Protein AF-A0A954YI05-F1 (afdb_monomer_lite)

Structure (mmCIF, N/CA/C/O backbone):
data_AF-A0A954YI05-F1
#
_entry.id   AF-A0A954YI05-F1
#
loop_
_atom_site.group_PDB
_atom_site.id
_atom_site.type_symbol
_atom_site.label_atom_id
_atom_site.label_alt_id
_atom_site.label_comp_id
_atom_site.label_asym_id
_atom_site.label_entity_id
_atom_site.label_seq_id
_atom_site.pdbx_PDB_ins_code
_atom_site.Cartn_x
_atom_site.Cartn_y
_atom_site.Cartn_z
_atom_site.occupancy
_atom_site.B_iso_or_equiv
_atom_site.auth_seq_id
_atom_site.auth_comp_id
_atom_site.auth_asym_id
_atom_site.auth_atom_id
_atom_site.pdbx_PDB_model_num
ATOM 1 N N . MET A 1 1 ? -5.325 -9.919 28.108 1.00 72.38 1 MET A N 1
ATOM 2 C CA . MET A 1 1 ? -6.247 -10.344 27.029 1.00 72.38 1 MET A CA 1
ATOM 3 C C . MET A 1 1 ? -6.703 -9.112 26.260 1.00 72.38 1 MET A C 1
ATOM 5 O O . MET A 1 1 ? -7.117 -8.154 26.901 1.00 72.38 1 MET A O 1
ATOM 9 N N . ALA A 1 2 ? -6.587 -9.103 24.929 1.00 72.50 2 ALA A N 1
ATOM 10 C CA . ALA A 1 2 ? -7.133 -8.023 24.100 1.00 72.50 2 ALA A CA 1
ATOM 11 C C . ALA A 1 2 ? -8.671 -8.060 24.121 1.00 72.50 2 ALA A C 1
ATOM 13 O O . ALA A 1 2 ? -9.256 -9.136 24.265 1.00 72.50 2 ALA A O 1
ATOM 14 N N . LYS A 1 3 ? -9.345 -6.909 23.988 1.00 87.00 3 LYS A N 1
ATOM 15 C CA . LYS A 1 3 ? -10.814 -6.895 23.899 1.00 87.00 3 LYS A CA 1
ATOM 16 C C . LYS A 1 3 ? -11.240 -7.510 22.557 1.00 87.00 3 LYS A C 1
ATOM 18 O O . LYS A 1 3 ? -10.557 -7.278 21.559 1.00 87.00 3 LYS A O 1
ATOM 23 N N . PRO A 1 4 ? -12.398 -8.192 22.467 1.00 87.88 4 PRO A N 1
ATOM 24 C CA . PRO A 1 4 ? -12.865 -8.798 21.212 1.00 87.88 4 PRO A CA 1
ATOM 25 C C . PRO A 1 4 ? -12.90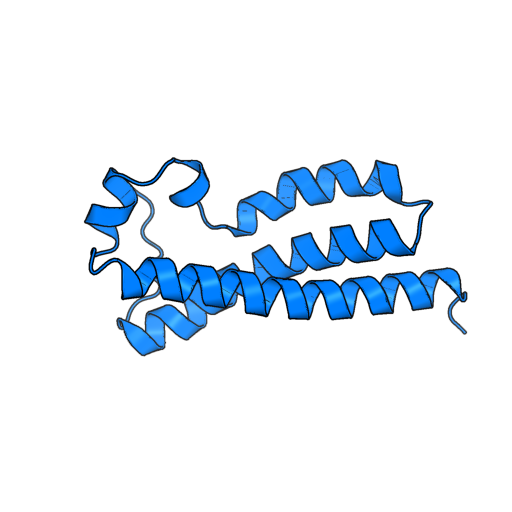7 -7.828 20.016 1.00 87.88 4 PRO A C 1
ATOM 27 O O . PRO A 1 4 ? -12.644 -8.209 18.880 1.00 87.88 4 PRO A O 1
ATOM 30 N N . ARG A 1 5 ? -13.194 -6.542 20.269 1.00 89.00 5 ARG A N 1
ATOM 31 C CA . ARG A 1 5 ? -13.193 -5.489 19.238 1.00 89.00 5 ARG A CA 1
ATOM 32 C C . ARG A 1 5 ? -11.796 -5.164 18.704 1.00 89.00 5 ARG A C 1
ATOM 34 O O . ARG A 1 5 ? -11.673 -4.858 17.520 1.00 89.00 5 ARG A O 1
ATOM 41 N N . ASP A 1 6 ? -10.782 -5.223 19.561 1.00 91.69 6 ASP A N 1
ATOM 42 C CA . ASP A 1 6 ? -9.393 -4.938 19.194 1.00 91.69 6 ASP A CA 1
ATOM 43 C C . ASP A 1 6 ? -8.827 -6.092 18.363 1.00 91.69 6 ASP A C 1
ATOM 45 O O . ASP A 1 6 ? -8.165 -5.860 17.353 1.00 91.69 6 ASP A O 1
ATOM 49 N N . GLU A 1 7 ? -9.175 -7.328 18.734 1.00 95.56 7 GLU A N 1
ATOM 50 C CA . GLU A 1 7 ? -8.813 -8.529 17.980 1.00 95.56 7 GLU A CA 1
ATOM 51 C C . GLU A 1 7 ? -9.392 -8.500 1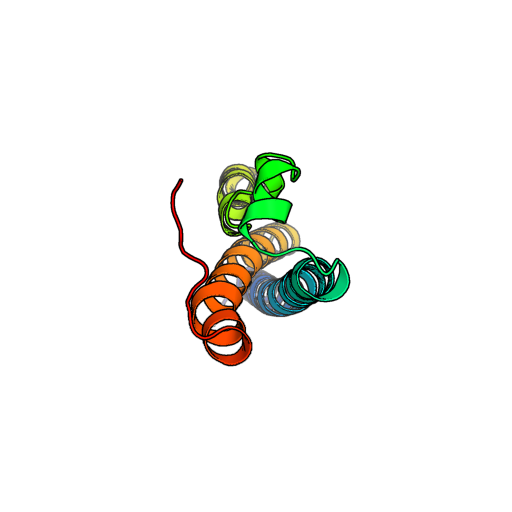6.562 1.00 95.56 7 GLU A C 1
ATOM 53 O O . GLU A 1 7 ? -8.655 -8.659 15.591 1.00 95.56 7 GLU A O 1
ATOM 58 N N . LEU A 1 8 ? -10.692 -8.211 16.428 1.00 96.00 8 LEU A N 1
ATOM 59 C CA . LEU A 1 8 ? -11.333 -8.107 15.117 1.00 96.00 8 LEU A CA 1
ATOM 60 C C . LEU A 1 8 ? -10.684 -7.020 14.254 1.00 96.00 8 LEU A C 1
ATOM 62 O O . LEU A 1 8 ? -10.413 -7.251 13.078 1.00 96.00 8 LEU A O 1
ATOM 66 N N . ARG A 1 9 ? -10.409 -5.836 14.822 1.00 96.44 9 ARG A N 1
ATOM 67 C CA . ARG A 1 9 ? -9.721 -4.765 14.087 1.00 96.44 9 ARG A CA 1
ATOM 68 C C . ARG A 1 9 ? -8.357 -5.243 13.594 1.00 96.44 9 ARG A C 1
ATOM 70 O O . ARG A 1 9 ? -8.053 -5.047 12.425 1.00 96.44 9 ARG A O 1
ATOM 77 N N . ARG A 1 10 ? -7.568 -5.885 14.462 1.00 97.31 10 ARG A N 1
ATOM 78 C CA . ARG A 1 10 ? -6.238 -6.405 14.123 1.00 97.31 10 ARG A CA 1
ATOM 79 C C . ARG A 1 10 ? -6.298 -7.419 12.984 1.00 97.31 10 ARG A C 1
ATOM 81 O O . ARG A 1 10 ? -5.525 -7.301 12.040 1.00 97.31 10 ARG A O 1
ATOM 88 N N . GLN A 1 11 ? -7.222 -8.377 13.054 1.00 97.62 11 GLN A N 1
ATOM 89 C CA . GLN A 1 11 ? -7.420 -9.375 11.999 1.00 97.62 11 GLN A CA 1
ATOM 90 C C . GLN A 1 11 ? -7.792 -8.714 10.670 1.00 97.62 11 GLN A C 1
ATOM 92 O O . GLN A 1 11 ? -7.181 -9.006 9.647 1.00 97.62 11 GLN A O 1
ATOM 97 N N . MET A 1 12 ? -8.736 -7.768 10.694 1.00 98.00 12 MET A N 1
ATOM 98 C CA . MET A 1 12 ? -9.140 -7.027 9.496 1.00 98.00 12 MET A CA 1
ATOM 99 C C . MET A 1 12 ? -7.987 -6.209 8.916 1.00 98.00 12 MET A C 1
ATOM 101 O O . MET A 1 12 ? -7.781 -6.245 7.710 1.00 98.00 12 MET A O 1
ATOM 105 N N . THR A 1 13 ? -7.197 -5.528 9.753 1.00 98.44 13 THR A N 1
ATOM 106 C CA . THR A 1 13 ? -5.990 -4.822 9.307 1.00 98.44 13 THR A CA 1
ATOM 107 C C . THR A 1 13 ? -4.997 -5.771 8.661 1.00 98.44 13 THR A C 1
ATOM 109 O O . THR A 1 13 ? -4.521 -5.468 7.574 1.00 98.44 13 THR A O 1
ATOM 112 N N . LEU A 1 14 ? -4.710 -6.921 9.271 1.00 98.50 14 LEU A N 1
ATOM 113 C CA . LEU A 1 14 ? -3.755 -7.882 8.726 1.00 98.50 14 LEU A CA 1
ATOM 114 C C . LEU A 1 14 ? -4.205 -8.421 7.362 1.00 98.50 14 LEU A C 1
ATOM 116 O O . LEU A 1 14 ? -3.454 -8.330 6.393 1.00 98.50 14 LEU A O 1
ATOM 120 N N . TYR A 1 15 ? -5.432 -8.941 7.272 1.00 98.50 15 TYR A N 1
ATOM 121 C CA . TYR A 1 15 ? -5.940 -9.517 6.027 1.00 98.50 15 TYR A CA 1
ATOM 122 C C . TYR A 1 15 ? -6.080 -8.472 4.925 1.00 98.50 15 TYR A C 1
ATOM 124 O O . TYR A 1 15 ? -5.705 -8.742 3.787 1.00 98.50 15 TYR A O 1
ATOM 132 N N . ALA A 1 16 ? -6.565 -7.274 5.258 1.00 98.44 16 ALA A N 1
ATOM 133 C CA . ALA A 1 16 ? -6.667 -6.189 4.294 1.00 98.44 16 ALA A CA 1
ATOM 134 C C . ALA A 1 16 ? -5.287 -5.701 3.840 1.00 98.44 16 ALA A C 1
ATOM 136 O O . ALA A 1 16 ? -5.109 -5.480 2.652 1.00 98.44 16 ALA A O 1
ATOM 137 N N . THR A 1 17 ? -4.296 -5.615 4.736 1.00 98.69 17 THR A N 1
ATOM 138 C CA . THR A 1 17 ? -2.916 -5.266 4.357 1.00 98.69 17 THR A CA 1
ATOM 139 C C . THR A 1 17 ? -2.374 -6.258 3.341 1.00 98.69 17 THR A C 1
ATOM 141 O O . THR A 1 17 ? -1.987 -5.856 2.252 1.00 98.69 17 THR A O 1
ATOM 144 N N . ILE A 1 18 ? -2.399 -7.556 3.659 1.00 98.50 18 ILE A N 1
ATOM 145 C CA . ILE A 1 18 ? -1.865 -8.595 2.767 1.00 98.50 18 ILE A CA 1
ATOM 146 C C . ILE A 1 18 ? -2.628 -8.605 1.437 1.00 98.50 18 ILE A C 1
ATOM 148 O O . ILE A 1 18 ? -2.011 -8.595 0.374 1.00 98.50 18 ILE A O 1
ATOM 152 N N . GLY A 1 19 ? -3.963 -8.599 1.491 1.00 98.50 19 GLY A N 1
ATOM 153 C CA . GLY A 1 19 ? -4.808 -8.631 0.301 1.00 98.50 19 GLY A CA 1
ATOM 154 C C . GLY A 1 19 ? -4.593 -7.416 -0.599 1.00 98.50 19 GLY A C 1
ATOM 155 O O . GLY A 1 19 ? -4.403 -7.575 -1.802 1.00 98.50 19 GLY A O 1
ATOM 156 N N . THR A 1 20 ? -4.566 -6.211 -0.026 1.00 98.31 20 THR A N 1
ATOM 157 C CA . THR A 1 20 ? -4.305 -4.980 -0.777 1.00 98.31 20 THR A CA 1
ATOM 158 C C . THR A 1 20 ? -2.893 -4.968 -1.347 1.00 98.31 20 THR A C 1
ATOM 160 O O . THR A 1 20 ? -2.763 -4.670 -2.527 1.00 98.31 20 THR A O 1
ATOM 163 N N . THR A 1 21 ? -1.863 -5.356 -0.585 1.00 98.19 21 THR A N 1
ATOM 164 C CA . THR A 1 21 ? -0.488 -5.451 -1.103 1.00 98.19 21 THR A CA 1
ATOM 165 C C . THR A 1 21 ? -0.419 -6.345 -2.339 1.00 98.19 21 THR A C 1
ATOM 167 O O . THR A 1 21 ? 0.114 -5.936 -3.362 1.00 98.19 21 THR A O 1
ATOM 170 N N . VAL A 1 22 ? -0.992 -7.551 -2.273 1.00 98.12 22 VAL A N 1
ATOM 171 C CA . VAL A 1 22 ? -0.954 -8.508 -3.392 1.00 98.12 22 VAL A CA 1
ATOM 172 C C . VAL A 1 22 ? -1.720 -7.985 -4.607 1.00 98.12 22 VAL A C 1
ATOM 174 O O . VAL A 1 22 ? -1.221 -8.067 -5.727 1.00 98.12 22 VAL A O 1
ATOM 177 N N . VAL A 1 23 ? -2.928 -7.448 -4.406 1.00 97.31 23 VAL A N 1
ATOM 178 C CA . VAL A 1 23 ? -3.772 -6.962 -5.508 1.00 97.31 23 VAL A CA 1
ATOM 179 C C . VAL A 1 23 ? -3.156 -5.737 -6.180 1.00 97.31 23 VAL A C 1
ATOM 181 O O . VAL A 1 23 ? -3.095 -5.686 -7.407 1.00 97.31 23 VAL A O 1
ATOM 184 N N . VAL A 1 24 ? -2.692 -4.761 -5.397 1.00 95.62 24 VAL A N 1
ATOM 185 C CA . VAL A 1 24 ? -2.085 -3.536 -5.931 1.00 95.62 24 VAL A CA 1
ATOM 186 C C . VAL A 1 24 ? -0.775 -3.855 -6.643 1.00 95.62 24 VAL A C 1
ATOM 188 O O . VAL A 1 24 ? -0.569 -3.355 -7.747 1.00 95.62 24 VAL A O 1
ATOM 191 N N . GLU A 1 25 ? 0.056 -4.749 -6.104 1.00 94.81 25 GLU A N 1
ATOM 192 C CA . GLU A 1 25 ? 1.298 -5.153 -6.766 1.00 94.81 25 GLU A CA 1
ATOM 193 C C . GLU A 1 25 ? 1.014 -5.883 -8.080 1.00 94.81 25 GLU A C 1
ATOM 195 O O . GLU A 1 25 ? 1.615 -5.568 -9.103 1.00 94.81 25 GLU A O 1
ATOM 200 N N . ALA A 1 26 ? 0.046 -6.804 -8.097 1.00 94.50 26 ALA A N 1
ATOM 201 C CA . ALA A 1 26 ? -0.337 -7.514 -9.315 1.00 94.50 26 ALA A CA 1
ATOM 202 C C . ALA A 1 26 ? -0.829 -6.555 -10.410 1.00 94.50 26 ALA A C 1
ATOM 204 O O . ALA A 1 26 ? -0.427 -6.683 -11.567 1.00 94.50 26 ALA A O 1
ATOM 205 N N . ILE A 1 27 ? -1.659 -5.569 -10.048 1.00 91.62 27 ILE A N 1
ATOM 206 C CA . ILE A 1 27 ? -2.103 -4.518 -10.973 1.00 91.62 27 ILE A CA 1
ATOM 207 C C . ILE A 1 27 ? -0.906 -3.689 -11.445 1.00 91.62 27 ILE A C 1
ATOM 209 O O . ILE A 1 27 ? -0.777 -3.439 -12.641 1.00 91.62 27 ILE A O 1
ATOM 213 N N . THR A 1 28 ? -0.013 -3.299 -10.535 1.00 89.19 28 THR A N 1
ATOM 214 C CA . THR A 1 28 ? 1.168 -2.486 -10.852 1.00 89.19 28 THR A CA 1
ATOM 215 C C . THR A 1 28 ? 2.086 -3.218 -11.827 1.00 89.19 28 THR A C 1
ATOM 217 O O . THR A 1 28 ? 2.444 -2.654 -12.855 1.00 89.19 28 THR A O 1
ATOM 220 N N . ILE A 1 2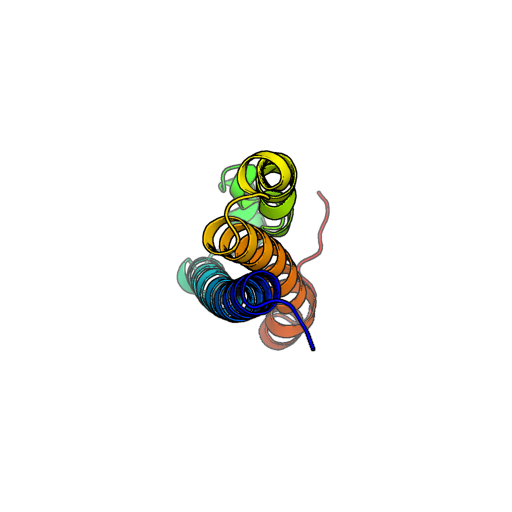9 ? 2.391 -4.496 -11.586 1.00 89.31 29 ILE A N 1
ATOM 221 C CA . ILE A 1 29 ? 3.168 -5.355 -12.493 1.00 89.31 29 ILE A CA 1
ATOM 222 C C . ILE A 1 29 ? 2.469 -5.486 -13.850 1.00 89.31 29 ILE A C 1
ATOM 224 O O . ILE A 1 29 ? 3.111 -5.317 -14.886 1.00 89.31 29 ILE A O 1
ATOM 228 N N . ALA A 1 30 ? 1.161 -5.763 -13.867 1.00 88.31 30 ALA A N 1
ATOM 229 C CA . ALA A 1 30 ? 0.408 -5.930 -15.107 1.00 88.31 30 ALA A CA 1
ATOM 230 C C . ALA A 1 30 ? 0.400 -4.650 -15.954 1.00 88.31 30 ALA A C 1
ATOM 232 O O . ALA A 1 30 ? 0.637 -4.711 -17.157 1.00 88.31 30 ALA A O 1
ATOM 233 N N . LEU A 1 31 ? 0.186 -3.487 -15.337 1.00 82.81 31 LEU A N 1
ATOM 234 C CA . LEU A 1 31 ? 0.247 -2.198 -16.028 1.00 82.81 31 LEU A CA 1
ATOM 235 C C . LEU A 1 31 ? 1.672 -1.875 -16.480 1.00 82.81 31 LEU A C 1
ATOM 237 O O . LEU A 1 31 ? 1.874 -1.409 -17.599 1.00 82.81 31 LEU A O 1
ATOM 241 N N . ARG A 1 32 ? 2.661 -2.161 -15.632 1.00 81.50 32 ARG A N 1
ATOM 242 C CA . ARG A 1 32 ? 4.064 -1.844 -15.882 1.00 81.50 32 ARG A CA 1
ATOM 243 C C . ARG A 1 32 ? 4.655 -2.648 -17.032 1.00 81.50 32 ARG A C 1
ATOM 245 O O . ARG A 1 32 ? 5.303 -2.081 -17.904 1.00 81.50 32 ARG A O 1
ATOM 252 N N . PHE A 1 33 ? 4.469 -3.961 -17.011 1.00 83.06 33 PHE A N 1
ATOM 253 C CA . PHE A 1 33 ? 5.106 -4.872 -17.961 1.00 83.06 33 PHE A CA 1
ATOM 254 C C . PHE A 1 33 ? 4.163 -5.306 -19.084 1.00 83.06 33 PHE A C 1
ATOM 256 O O . PHE A 1 33 ? 4.630 -5.670 -20.159 1.00 83.06 33 PHE A O 1
ATOM 263 N N . GLY A 1 34 ? 2.846 -5.235 -18.877 1.00 80.50 34 GLY A N 1
ATOM 264 C CA . GLY A 1 34 ? 1.853 -5.584 -19.895 1.00 80.50 34 GLY A CA 1
ATOM 265 C C . GLY A 1 34 ? 1.612 -4.489 -20.934 1.00 80.50 34 GLY A C 1
ATOM 266 O O . GLY A 1 34 ? 1.225 -4.804 -22.055 1.00 80.50 34 GLY A O 1
ATOM 267 N N . ALA A 1 35 ? 1.871 -3.216 -20.610 1.00 70.81 35 ALA A N 1
ATOM 268 C CA . ALA A 1 35 ? 1.689 -2.107 -21.552 1.00 70.81 35 ALA A CA 1
ATOM 269 C C . ALA A 1 35 ? 2.860 -1.928 -22.541 1.00 70.81 35 ALA A C 1
ATOM 271 O O . ALA A 1 35 ? 2.737 -1.152 -23.486 1.00 70.81 35 ALA A O 1
ATOM 272 N N . GLY A 1 36 ? 4.000 -2.602 -22.330 1.00 64.88 36 GLY A N 1
ATOM 273 C CA . GLY A 1 36 ? 5.184 -2.520 -23.202 1.00 64.88 36 GLY A CA 1
ATOM 274 C C . GLY A 1 36 ? 5.875 -1.147 -23.257 1.00 64.88 36 GLY A C 1
ATOM 275 O O . GLY A 1 36 ? 6.832 -0.979 -24.010 1.00 64.88 36 GLY A O 1
ATOM 276 N N . ALA A 1 37 ? 5.404 -0.171 -22.478 1.00 64.06 37 ALA A N 1
ATOM 277 C CA . ALA A 1 37 ? 5.964 1.170 -22.382 1.00 64.06 37 ALA A CA 1
ATOM 278 C C . ALA A 1 37 ? 7.068 1.225 -21.315 1.00 64.06 37 ALA A C 1
ATOM 280 O O . ALA A 1 37 ? 6.929 0.672 -20.223 1.00 64.06 37 ALA A O 1
ATOM 281 N N . ASP A 1 38 ? 8.166 1.917 -21.613 1.00 69.94 38 ASP A N 1
ATOM 282 C CA . ASP A 1 38 ? 9.172 2.251 -20.605 1.00 69.94 38 ASP A CA 1
ATOM 283 C C . ASP A 1 38 ? 8.604 3.235 -19.552 1.00 69.94 38 ASP A C 1
ATOM 285 O O . ASP A 1 38 ? 7.580 3.887 -19.764 1.00 69.94 38 ASP A O 1
ATOM 289 N N . ALA A 1 39 ? 9.268 3.372 -18.394 1.00 67.06 39 ALA A N 1
ATOM 290 C CA . ALA A 1 39 ? 8.808 4.274 -17.322 1.00 67.06 39 ALA A CA 1
ATOM 291 C C . ALA A 1 39 ? 8.547 5.701 -17.784 1.00 67.06 39 ALA A C 1
ATOM 293 O O . ALA A 1 39 ? 7.612 6.343 -17.314 1.00 67.06 39 ALA A O 1
ATOM 294 N N . VAL A 1 40 ? 9.414 6.206 -18.652 1.00 70.69 40 VAL A N 1
ATOM 295 C CA . VAL A 1 40 ? 9.417 7.602 -19.057 1.00 70.69 40 VAL A CA 1
ATOM 296 C C . VAL A 1 40 ? 8.258 7.850 -20.016 1.00 70.69 40 VAL A C 1
ATOM 298 O O . VAL A 1 40 ? 7.572 8.863 -19.889 1.00 70.69 40 VAL A O 1
ATOM 301 N N . SER A 1 41 ? 7.990 6.928 -20.943 1.00 73.81 41 SER A N 1
ATOM 302 C CA . SER A 1 41 ? 6.833 7.017 -21.840 1.00 73.81 41 SER A CA 1
ATOM 303 C C . SER A 1 41 ? 5.503 6.810 -21.109 1.00 73.81 41 SER A C 1
ATOM 305 O O . SER A 1 41 ? 4.555 7.561 -21.364 1.00 73.81 41 SER A O 1
ATOM 307 N N . PHE A 1 42 ? 5.442 5.892 -20.137 1.00 71.25 42 PHE A N 1
ATOM 308 C CA . PHE A 1 42 ? 4.263 5.732 -19.281 1.00 71.25 42 PHE A CA 1
ATOM 309 C C . PHE A 1 42 ? 3.994 7.001 -18.462 1.00 71.25 42 PHE A C 1
ATOM 311 O O . PHE A 1 42 ? 2.899 7.553 -18.528 1.00 71.25 42 PHE A O 1
ATOM 318 N N . ASN A 1 43 ? 5.004 7.546 -17.778 1.00 72.12 43 ASN A N 1
ATOM 319 C CA . ASN A 1 43 ? 4.825 8.730 -16.934 1.00 72.12 43 ASN A CA 1
ATOM 320 C C . ASN A 1 43 ? 4.450 9.989 -17.723 1.00 72.12 43 ASN A C 1
ATOM 322 O O . ASN A 1 43 ? 3.761 10.845 -17.189 1.00 72.12 43 ASN A O 1
ATOM 326 N N . LYS A 1 44 ? 4.829 10.112 -18.999 1.00 75.81 44 LYS A N 1
ATOM 327 C CA . LYS A 1 44 ? 4.397 11.246 -19.839 1.00 75.81 44 LYS A CA 1
ATOM 328 C C . LYS A 1 44 ? 2.897 11.253 -20.141 1.00 75.81 44 LYS A C 1
ATOM 330 O O . LYS A 1 44 ? 2.347 12.314 -20.420 1.00 75.81 44 LYS A O 1
ATOM 335 N N . SER A 1 45 ? 2.259 10.08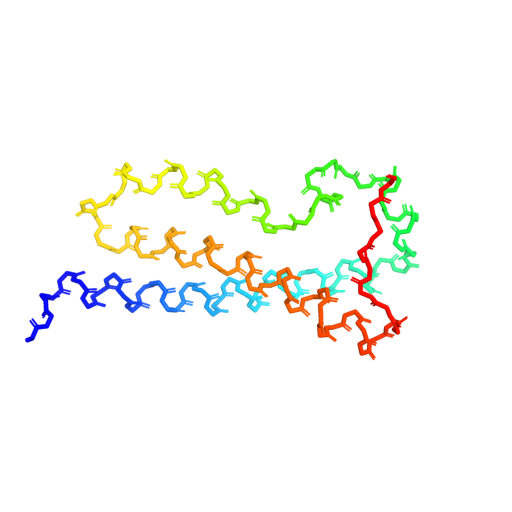5 -20.145 1.00 72.06 45 SER A N 1
ATOM 336 C CA . SER A 1 45 ? 0.866 9.910 -20.578 1.00 72.06 45 SER A CA 1
ATOM 337 C C . SER A 1 45 ? -0.076 9.502 -19.446 1.00 72.06 45 SER A C 1
ATOM 339 O O . SER A 1 45 ? -1.286 9.708 -19.548 1.00 72.06 45 SER A O 1
ATOM 341 N N . ALA A 1 46 ? 0.461 8.959 -18.353 1.00 66.94 46 ALA A N 1
ATOM 342 C CA . ALA A 1 46 ? -0.317 8.575 -17.192 1.00 66.94 46 ALA A CA 1
ATOM 343 C C . ALA A 1 46 ? -0.893 9.820 -16.488 1.00 66.94 46 ALA A C 1
ATOM 345 O O . ALA A 1 46 ? -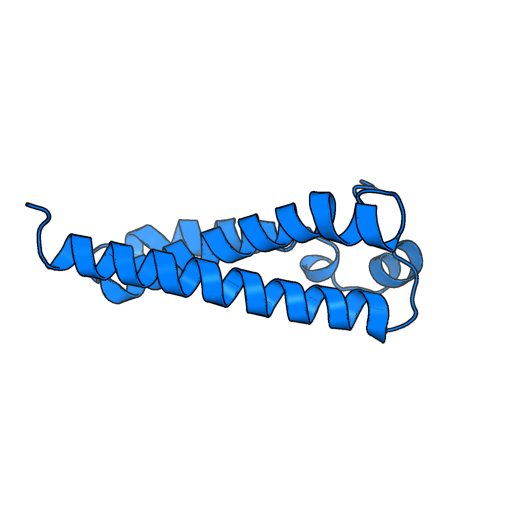0.208 10.832 -16.371 1.00 66.94 46 ALA A O 1
ATOM 346 N N . PRO A 1 47 ? -2.134 9.775 -15.982 1.00 69.75 47 PRO A N 1
ATOM 347 C CA . PRO A 1 47 ? -2.659 10.777 -15.059 1.00 69.75 47 PRO A CA 1
ATOM 348 C C . PRO A 1 47 ? -1.725 10.971 -13.859 1.00 69.75 47 PRO A C 1
ATOM 350 O O . PRO A 1 47 ? -1.151 9.998 -13.381 1.00 69.75 47 PRO A O 1
ATOM 353 N N . LEU A 1 48 ? -1.631 12.187 -13.307 1.00 66.69 48 LEU A N 1
ATOM 354 C CA . LEU A 1 48 ? -0.763 12.499 -12.157 1.00 66.69 48 LEU A CA 1
ATOM 355 C C . LEU A 1 48 ? -0.934 11.497 -10.996 1.00 66.69 48 LEU A C 1
ATOM 357 O O . LEU A 1 48 ? 0.033 11.051 -10.398 1.00 66.69 48 LEU A O 1
ATOM 361 N N . LEU A 1 49 ? -2.168 11.065 -10.735 1.00 64.12 49 LEU A N 1
ATOM 362 C CA . LEU A 1 49 ? -2.501 10.088 -9.692 1.00 64.12 49 LEU A CA 1
ATOM 363 C C . LEU A 1 49 ? -1.996 8.653 -9.955 1.00 64.12 49 LEU A C 1
ATOM 365 O O . LEU A 1 49 ? -2.029 7.826 -9.049 1.00 64.12 49 LEU A O 1
ATOM 369 N N . LEU A 1 50 ? -1.572 8.364 -11.186 1.00 63.25 50 LEU A N 1
ATOM 370 C CA . LEU A 1 50 ? -0.926 7.122 -11.621 1.00 63.25 50 LEU A CA 1
ATOM 371 C C . LEU A 1 50 ? 0.582 7.302 -11.871 1.00 63.25 50 LEU A C 1
ATOM 373 O O . LEU A 1 50 ? 1.302 6.311 -11.915 1.00 63.25 50 LEU A O 1
ATOM 377 N N . GLN A 1 51 ? 1.055 8.545 -12.028 1.00 66.19 51 GLN A N 1
ATOM 378 C CA . GLN A 1 51 ? 2.485 8.894 -12.040 1.00 66.19 51 GLN A CA 1
ATOM 379 C C . GLN A 1 51 ? 3.085 8.898 -10.626 1.00 66.19 51 GLN A C 1
ATOM 381 O O . GLN A 1 51 ? 4.284 8.708 -10.444 1.00 66.19 51 GLN A O 1
ATOM 386 N N . ILE A 1 52 ? 2.249 9.175 -9.625 1.00 62.06 52 ILE A N 1
ATOM 387 C CA . ILE A 1 52 ? 2.625 9.262 -8.220 1.00 62.06 52 ILE A CA 1
ATOM 388 C C . ILE A 1 52 ? 2.648 7.852 -7.608 1.00 62.06 52 ILE A C 1
ATOM 390 O O . ILE A 1 52 ? 1.719 7.074 -7.820 1.00 62.06 52 ILE A O 1
ATOM 394 N N . HIS A 1 53 ? 3.679 7.557 -6.806 1.00 83.38 53 HIS A N 1
ATOM 395 C CA . HIS A 1 53 ? 3.771 6.375 -5.942 1.00 83.38 53 HIS A CA 1
ATOM 396 C C . HIS A 1 53 ? 2.405 6.029 -5.334 1.00 83.38 53 HIS A C 1
ATOM 398 O O . HIS A 1 53 ? 1.773 6.850 -4.661 1.00 83.38 53 HIS A O 1
ATOM 404 N N . HIS A 1 54 ? 1.899 4.821 -5.544 1.00 87.75 54 HIS A N 1
ATOM 405 C CA . HIS A 1 54 ? 0.539 4.509 -5.104 1.00 87.75 54 HIS A CA 1
ATOM 406 C C . HIS A 1 54 ? 0.415 4.513 -3.569 1.00 87.75 54 HIS A C 1
ATOM 408 O O . HIS A 1 54 ? -0.699 4.597 -3.050 1.00 87.75 54 HIS A O 1
ATOM 414 N N . MET A 1 55 ? 1.538 4.560 -2.832 1.00 92.19 55 MET A N 1
ATOM 415 C CA . MET A 1 55 ? 1.559 4.856 -1.395 1.00 92.19 55 MET A CA 1
ATOM 416 C C . MET A 1 55 ? 0.835 6.163 -1.021 1.00 92.19 55 MET A C 1
ATOM 418 O O . MET A 1 55 ? 0.344 6.275 0.100 1.00 92.19 55 MET A O 1
ATOM 422 N N . PHE A 1 56 ? 0.736 7.161 -1.907 1.00 90.75 56 PHE A N 1
ATOM 423 C CA . PHE A 1 56 ? 0.104 8.443 -1.565 1.00 90.75 56 PHE A CA 1
ATOM 424 C C . PHE A 1 56 ? -1.411 8.323 -1.348 1.00 90.75 56 PHE A C 1
ATOM 426 O O . PHE A 1 56 ? -1.983 9.123 -0.605 1.00 90.75 56 PHE A O 1
ATOM 433 N N . TRP A 1 57 ? -2.052 7.275 -1.879 1.00 91.81 57 TRP A N 1
ATOM 434 C CA . TRP A 1 57 ? -3.449 6.947 -1.575 1.00 91.81 57 TRP A CA 1
ATOM 435 C C . TRP A 1 57 ? -3.676 6.593 -0.103 1.00 91.81 57 TRP A C 1
ATOM 437 O O . TRP A 1 57 ? -4.785 6.749 0.409 1.00 91.81 57 TRP A O 1
ATOM 447 N N . SER A 1 58 ? -2.621 6.214 0.618 1.00 95.12 58 SER A N 1
ATOM 448 C CA . SER A 1 58 ? -2.676 5.976 2.061 1.00 95.12 58 SER A CA 1
ATOM 449 C C . SER A 1 58 ? -3.065 7.237 2.833 1.00 95.12 58 SER A C 1
ATOM 451 O O . SER A 1 58 ? -3.767 7.138 3.834 1.00 95.12 58 SER A O 1
ATOM 453 N N . ILE A 1 59 ? -2.663 8.428 2.372 1.00 94.44 59 ILE A N 1
ATOM 454 C CA . ILE A 1 59 ? -2.910 9.697 3.075 1.00 94.44 59 ILE A CA 1
ATOM 455 C C . ILE A 1 59 ? -4.413 9.981 3.227 1.00 94.44 59 ILE A C 1
ATOM 457 O O . ILE A 1 59 ? -4.872 10.065 4.369 1.00 94.44 59 ILE A O 1
ATOM 461 N N . PRO A 1 60 ? -5.219 10.103 2.149 1.00 95.38 60 PRO A N 1
ATOM 462 C CA . PRO A 1 60 ? -6.649 10.371 2.296 1.00 95.38 60 PRO A CA 1
ATOM 463 C C . PRO A 1 60 ? -7.383 9.254 3.057 1.00 95.38 60 PRO A C 1
ATOM 465 O O . PRO A 1 60 ? -8.309 9.542 3.816 1.00 95.38 60 PRO A O 1
ATOM 468 N N . ILE A 1 61 ? -6.948 7.995 2.927 1.00 96.69 61 ILE A N 1
ATOM 469 C CA . ILE A 1 61 ? -7.534 6.864 3.667 1.00 96.69 61 ILE A CA 1
ATOM 470 C C . ILE A 1 61 ? -7.274 7.003 5.173 1.00 96.69 61 ILE A C 1
ATOM 472 O O . ILE A 1 61 ? -8.195 6.848 5.978 1.00 96.69 61 ILE A O 1
ATOM 476 N N . LEU A 1 62 ? -6.043 7.342 5.567 1.00 97.44 62 LEU A N 1
ATOM 477 C CA . LEU A 1 62 ? -5.682 7.570 6.967 1.00 97.44 62 LEU A CA 1
ATOM 478 C C . LEU A 1 62 ? -6.368 8.816 7.540 1.00 97.44 62 LEU A C 1
ATOM 480 O O . LEU A 1 62 ? -6.793 8.789 8.693 1.00 97.44 62 LEU A O 1
ATOM 484 N N . VAL A 1 63 ? -6.562 9.870 6.741 1.00 97.69 63 VAL A N 1
ATOM 485 C CA . VAL A 1 63 ? -7.343 11.056 7.139 1.00 97.69 63 VAL A CA 1
ATOM 486 C C . VAL A 1 63 ? -8.808 10.698 7.416 1.00 97.69 63 VAL A C 1
ATOM 488 O O . VAL A 1 63 ? -9.404 11.232 8.350 1.00 97.69 63 VAL A O 1
ATOM 491 N N . ALA A 1 64 ? -9.392 9.758 6.666 1.00 97.00 64 ALA A N 1
ATOM 492 C CA . ALA A 1 64 ? -10.756 9.275 6.895 1.00 97.00 64 ALA A CA 1
ATOM 493 C C . ALA A 1 64 ? -10.877 8.283 8.073 1.00 97.00 64 ALA A C 1
ATOM 495 O O . ALA A 1 64 ? -11.980 8.040 8.576 1.00 97.00 64 ALA A O 1
ATOM 496 N N . LEU A 1 65 ? -9.768 7.709 8.549 1.00 97.44 65 LEU A N 1
ATOM 497 C CA . LEU A 1 65 ? -9.762 6.655 9.566 1.00 97.44 65 LEU A CA 1
ATOM 498 C C . LEU A 1 65 ? -10.445 7.051 10.897 1.00 97.44 65 LEU A C 1
ATOM 500 O O . LEU A 1 65 ? -11.239 6.244 11.399 1.00 97.44 65 LEU A O 1
ATOM 504 N N . PRO A 1 66 ? -10.249 8.264 11.465 1.00 97.88 66 PRO A N 1
ATOM 505 C CA . PRO A 1 66 ? -10.914 8.676 12.705 1.00 97.88 66 PRO A CA 1
ATOM 506 C C . PRO A 1 66 ? -12.446 8.631 12.620 1.00 97.88 66 PRO A C 1
ATOM 508 O O . PRO A 1 66 ? -13.104 8.286 13.604 1.00 97.88 66 PRO A O 1
ATOM 511 N N . LEU A 1 67 ? -13.017 8.884 11.435 1.00 97.88 67 LEU A N 1
ATOM 512 C CA . LEU A 1 67 ? -14.469 8.872 11.200 1.00 97.88 67 LEU A CA 1
ATOM 513 C C . LEU A 1 67 ? -15.082 7.478 11.386 1.00 97.88 67 LEU A C 1
ATOM 515 O O . LEU A 1 67 ? -16.270 7.338 11.678 1.00 97.88 67 LEU A O 1
ATOM 519 N N . THR A 1 68 ? -14.269 6.430 11.254 1.00 96.75 68 THR A N 1
ATOM 520 C CA . THR A 1 68 ? -14.707 5.034 11.367 1.00 96.75 68 THR A CA 1
ATOM 521 C C . THR A 1 68 ? -14.178 4.341 12.617 1.00 96.75 68 THR A C 1
ATOM 523 O O . THR A 1 68 ? -14.476 3.166 12.822 1.00 96.75 68 THR A O 1
ATOM 526 N N . TRP A 1 69 ? -13.459 5.044 13.504 1.00 95.12 69 TRP A N 1
ATOM 527 C CA . TRP A 1 69 ? -12.734 4.423 14.621 1.00 95.12 69 TRP A CA 1
ATOM 528 C C . TRP A 1 69 ? -13.630 3.595 15.549 1.00 95.12 69 TRP A C 1
ATOM 530 O O . TRP A 1 69 ? -13.214 2.568 16.079 1.00 95.12 69 TRP A O 1
ATOM 540 N N . ARG A 1 70 ? -14.898 3.986 15.724 1.00 95.88 70 ARG A N 1
ATOM 541 C CA . ARG A 1 70 ? -15.864 3.232 16.547 1.00 95.88 70 ARG A CA 1
ATOM 542 C C . ARG A 1 70 ? -16.318 1.910 15.909 1.00 95.88 70 ARG A C 1
ATOM 544 O O . ARG A 1 70 ? -16.841 1.051 16.613 1.00 95.88 70 ARG A O 1
ATOM 551 N N . ARG A 1 71 ? -16.122 1.733 14.599 1.00 96.19 71 ARG A N 1
ATOM 552 C CA . ARG A 1 71 ? -16.497 0.547 13.817 1.00 96.19 71 ARG A CA 1
ATOM 553 C C . ARG A 1 71 ? -15.246 -0.297 13.569 1.00 96.19 71 ARG A C 1
ATOM 555 O O . ARG A 1 71 ? -14.555 -0.105 12.574 1.00 96.19 71 ARG A O 1
ATOM 562 N N . SER A 1 72 ? -14.949 -1.225 14.483 1.00 95.31 72 SER A N 1
ATOM 563 C CA . SER A 1 72 ? -13.705 -2.019 14.482 1.00 95.31 72 SER A CA 1
ATOM 564 C C . SER A 1 72 ? -13.390 -2.648 13.124 1.00 95.31 72 SER A C 1
ATOM 566 O O . SER A 1 72 ? -12.276 -2.475 12.641 1.00 95.31 72 SER A O 1
ATOM 568 N N . GLN A 1 73 ? -14.374 -3.273 12.472 1.00 97.19 73 GLN A N 1
ATOM 569 C CA . GLN A 1 73 ? -14.202 -3.887 11.153 1.00 97.19 73 GLN A CA 1
ATOM 570 C C . GLN A 1 73 ? -13.805 -2.871 10.071 1.00 97.19 73 GLN A C 1
ATOM 572 O O . GLN A 1 73 ? -12.801 -3.072 9.398 1.00 97.19 73 GLN A O 1
ATOM 577 N N . LEU A 1 74 ? -14.541 -1.759 9.939 1.00 97.62 74 LEU A N 1
ATOM 578 C CA . LEU A 1 74 ? -14.245 -0.734 8.928 1.00 97.62 74 LEU A CA 1
ATOM 579 C C . LEU A 1 74 ? -12.923 -0.019 9.203 1.00 97.62 74 LEU A C 1
ATOM 581 O O . LEU A 1 74 ? -12.140 0.174 8.283 1.00 97.62 74 LEU A O 1
ATOM 585 N N . SER A 1 75 ? -12.646 0.330 10.461 1.00 97.88 75 SER A N 1
ATOM 586 C CA . SER A 1 75 ? -11.361 0.936 10.830 1.00 97.88 75 SER A CA 1
ATOM 587 C C . SER A 1 75 ? -10.187 -0.011 10.561 1.00 97.88 75 SER A C 1
ATOM 589 O O . SER A 1 75 ? -9.148 0.426 10.083 1.00 97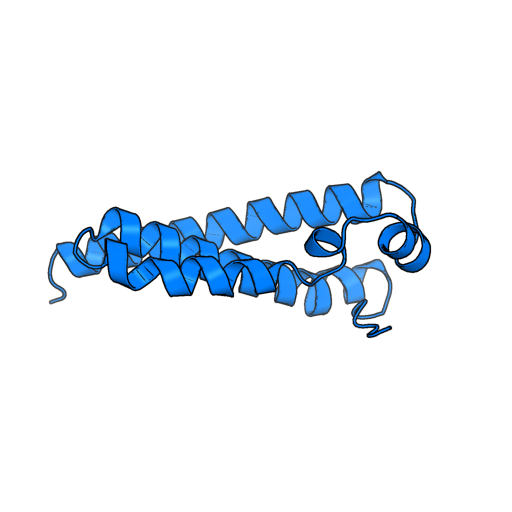.88 75 SER A O 1
ATOM 591 N N . GLY A 1 76 ? -10.363 -1.313 10.816 1.00 98.12 76 GLY A N 1
ATOM 592 C CA . GLY A 1 76 ? -9.355 -2.322 10.520 1.00 98.12 76 GLY A CA 1
ATOM 593 C C . GLY A 1 76 ? -9.112 -2.458 9.020 1.00 98.12 76 GLY A C 1
ATOM 594 O O . GLY A 1 76 ? -7.959 -2.425 8.601 1.00 98.12 76 GLY A O 1
ATOM 595 N N . LEU A 1 77 ? -10.189 -2.526 8.229 1.00 98.31 77 LEU A N 1
ATOM 596 C CA . LEU A 1 77 ? -10.146 -2.561 6.766 1.00 98.31 77 LEU A CA 1
ATOM 597 C C . LEU A 1 77 ? -9.438 -1.326 6.194 1.00 98.31 77 LEU A C 1
ATOM 599 O O . LEU A 1 77 ? -8.479 -1.484 5.452 1.00 98.31 77 LEU A O 1
ATOM 603 N N . LEU A 1 78 ? -9.859 -0.111 6.566 1.00 98.25 78 LEU A N 1
ATOM 604 C CA . LEU A 1 78 ? -9.259 1.133 6.064 1.00 98.25 78 LEU A CA 1
ATOM 605 C C . LEU A 1 78 ? -7.778 1.244 6.434 1.00 98.25 78 LEU A C 1
ATOM 607 O O . LEU A 1 78 ? -6.962 1.578 5.579 1.00 98.25 78 LEU A O 1
ATOM 611 N N . LEU A 1 79 ? -7.420 0.921 7.681 1.00 98.44 79 LEU A N 1
ATOM 612 C CA . LEU A 1 79 ? -6.022 0.909 8.104 1.00 98.44 79 LEU A CA 1
ATOM 613 C C . LEU A 1 79 ? -5.209 -0.118 7.309 1.00 98.44 79 LEU A C 1
ATOM 615 O O . LEU A 1 79 ? -4.109 0.191 6.866 1.00 98.44 79 LEU A O 1
ATOM 619 N N . GLY A 1 80 ? -5.750 -1.321 7.105 1.00 98.56 80 GLY A N 1
ATOM 620 C CA . GLY A 1 80 ? -5.062 -2.357 6.345 1.00 98.56 80 GLY A CA 1
ATOM 621 C C . GLY A 1 80 ? -4.891 -1.994 4.872 1.00 98.56 80 GLY A C 1
ATOM 622 O O . GLY A 1 80 ? -3.801 -2.152 4.343 1.00 98.56 80 GLY A O 1
ATOM 623 N N . VAL A 1 81 ? -5.912 -1.419 4.230 1.00 98.44 81 VAL A N 1
ATOM 624 C CA . VAL A 1 81 ? -5.808 -0.916 2.850 1.00 98.44 81 VAL A CA 1
ATOM 625 C C . VAL A 1 81 ? -4.726 0.163 2.746 1.00 98.44 81 VAL A C 1
ATOM 627 O O . VAL A 1 81 ? -3.890 0.095 1.849 1.00 98.44 81 VAL A O 1
ATOM 630 N N . ALA A 1 82 ? -4.689 1.125 3.676 1.00 98.25 82 ALA A N 1
ATOM 631 C CA . ALA A 1 82 ? -3.648 2.153 3.693 1.00 98.25 82 ALA A CA 1
ATOM 632 C C . ALA A 1 82 ? -2.241 1.546 3.829 1.00 98.25 82 ALA A C 1
ATOM 634 O O . ALA A 1 82 ? -1.345 1.890 3.067 1.00 98.25 82 ALA A O 1
ATOM 635 N N . LEU A 1 83 ? -2.047 0.602 4.755 1.00 98.56 83 LEU A N 1
ATOM 636 C CA . LEU A 1 83 ? -0.767 -0.098 4.898 1.00 98.56 83 LEU A CA 1
ATOM 637 C C . LEU A 1 83 ? -0.415 -0.914 3.647 1.00 98.56 83 LEU A C 1
ATOM 639 O O . LEU A 1 83 ? 0.747 -0.944 3.253 1.00 98.56 83 LEU A O 1
ATOM 643 N N . GLY A 1 84 ? -1.402 -1.541 3.005 1.00 98.31 84 GLY A N 1
ATOM 644 C CA . GLY A 1 84 ? -1.209 -2.322 1.788 1.00 98.31 84 GLY A CA 1
ATOM 645 C C . GLY A 1 84 ? -0.690 -1.488 0.616 1.00 98.31 84 GLY A C 1
ATOM 646 O O . GLY A 1 84 ? 0.220 -1.929 -0.079 1.00 98.31 84 GLY A O 1
ATOM 647 N N . PHE A 1 85 ? -1.189 -0.257 0.441 1.00 96.81 85 PHE A N 1
ATOM 648 C CA . PHE A 1 85 ? -0.642 0.684 -0.546 1.00 96.81 85 PHE A CA 1
ATOM 649 C C . PHE A 1 85 ? 0.826 1.026 -0.268 1.00 96.81 85 PHE A C 1
ATOM 651 O O . PHE A 1 85 ? 1.632 1.029 -1.192 1.00 96.81 85 PHE A O 1
ATOM 658 N N . VAL A 1 86 ? 1.194 1.282 0.992 1.00 96.94 86 VAL A N 1
ATOM 659 C CA . VAL A 1 86 ? 2.595 1.557 1.359 1.00 96.94 86 VAL A CA 1
ATOM 660 C C . VAL A 1 86 ? 3.484 0.345 1.089 1.00 96.94 86 VAL A C 1
ATOM 662 O O . VAL A 1 86 ? 4.538 0.480 0.474 1.00 96.94 86 VAL A O 1
ATOM 665 N N . PHE A 1 87 ? 3.078 -0.843 1.544 1.00 98.06 87 PHE A N 1
ATOM 666 C CA . PHE A 1 87 ? 3.884 -2.049 1.372 1.00 98.06 87 PHE A CA 1
ATOM 667 C C . PHE A 1 87 ? 4.022 -2.456 -0.088 1.00 98.06 87 PHE A C 1
ATOM 669 O O . PHE A 1 87 ? 5.114 -2.857 -0.479 1.00 98.06 87 PHE A O 1
ATOM 676 N N . SER A 1 88 ? 2.955 -2.347 -0.883 1.00 96.75 88 SER A N 1
ATOM 677 C CA . SER A 1 88 ? 3.037 -2.601 -2.320 1.00 96.75 88 SER A CA 1
ATOM 678 C C . SER A 1 88 ? 4.047 -1.662 -2.972 1.00 96.75 88 SER A C 1
ATOM 680 O O . SER A 1 88 ? 4.914 -2.138 -3.688 1.00 96.75 88 SER A O 1
ATOM 682 N N . ASP A 1 89 ? 4.032 -0.367 -2.650 1.00 94.31 89 ASP A N 1
ATOM 683 C CA . ASP A 1 89 ? 4.932 0.599 -3.287 1.00 94.31 89 ASP A CA 1
ATOM 684 C C . ASP A 1 89 ? 6.396 0.319 -2.930 1.00 94.31 89 ASP A C 1
ATOM 686 O O . ASP A 1 89 ? 7.265 0.249 -3.800 1.00 94.31 89 ASP A O 1
ATOM 690 N N . LEU A 1 90 ? 6.660 0.045 -1.648 1.00 94.94 90 LEU A N 1
ATOM 691 C CA . LEU A 1 90 ? 7.991 -0.336 -1.186 1.00 94.94 90 LEU A CA 1
ATOM 692 C C . LEU A 1 90 ? 8.474 -1.637 -1.839 1.00 94.94 90 LEU A C 1
ATOM 694 O O . LEU A 1 90 ? 9.617 -1.703 -2.287 1.00 94.94 90 LEU A O 1
ATOM 698 N N . LEU A 1 91 ? 7.629 -2.669 -1.913 1.00 96.00 91 LEU A N 1
ATOM 699 C CA . LEU A 1 91 ? 7.984 -3.921 -2.585 1.00 96.00 91 LEU A CA 1
ATOM 700 C C . LEU A 1 91 ? 8.233 -3.691 -4.074 1.00 96.00 91 LEU A C 1
ATOM 702 O O . LEU A 1 91 ? 9.218 -4.200 -4.608 1.00 96.00 91 LEU A O 1
ATOM 706 N N . HIS A 1 92 ? 7.405 -2.888 -4.732 1.00 93.56 92 HIS A N 1
ATOM 707 C CA . HIS A 1 92 ? 7.570 -2.587 -6.141 1.00 93.56 92 HIS A CA 1
ATOM 708 C C . HIS A 1 92 ? 8.928 -1.933 -6.409 1.00 93.56 92 HIS A C 1
ATOM 710 O O . HIS A 1 92 ? 9.725 -2.428 -7.203 1.00 93.56 92 HIS A O 1
ATOM 716 N N . HIS A 1 93 ? 9.234 -0.855 -5.688 1.00 91.69 93 HIS A N 1
ATOM 717 C CA . HIS A 1 93 ? 10.427 -0.048 -5.922 1.00 91.69 93 HIS A CA 1
ATOM 718 C C . HIS A 1 93 ? 11.722 -0.666 -5.390 1.00 91.69 93 HIS A C 1
ATOM 720 O O . HIS A 1 93 ? 12.781 -0.443 -5.974 1.00 91.69 93 HIS A O 1
ATOM 726 N N . PHE A 1 94 ? 11.672 -1.431 -4.298 1.00 93.88 94 PHE A N 1
ATOM 727 C CA . PHE A 1 94 ? 12.880 -1.954 -3.648 1.00 93.88 94 PHE A CA 1
ATOM 728 C C . PHE A 1 94 ? 13.097 -3.454 -3.825 1.00 93.88 94 PHE A C 1
ATOM 730 O O . PHE A 1 94 ? 14.185 -3.936 -3.518 1.00 93.88 94 PHE A O 1
ATOM 737 N N . LEU A 1 95 ? 12.113 -4.191 -4.344 1.00 94.94 95 LEU A N 1
ATOM 738 C CA . LEU A 1 95 ? 12.256 -5.615 -4.637 1.00 94.94 95 LEU A CA 1
ATOM 739 C C . LEU A 1 95 ? 11.974 -5.916 -6.108 1.00 94.94 95 LEU A C 1
ATOM 741 O O . LEU A 1 95 ? 12.857 -6.406 -6.807 1.00 94.94 95 LEU A O 1
ATOM 745 N N . VAL A 1 96 ? 10.777 -5.602 -6.603 1.00 92.94 96 VAL A N 1
ATOM 746 C CA . VAL A 1 96 ? 10.347 -6.029 -7.943 1.00 92.94 96 VAL A CA 1
ATOM 747 C C . VAL A 1 96 ? 11.125 -5.312 -9.040 1.00 92.94 96 VAL A C 1
ATOM 749 O O . VAL A 1 96 ? 11.725 -5.977 -9.883 1.00 92.94 96 VAL A O 1
ATOM 752 N N . LEU A 1 97 ? 11.180 -3.980 -9.036 1.00 89.44 97 LEU A N 1
ATOM 753 C CA . LEU A 1 97 ? 11.899 -3.210 -10.053 1.00 89.44 97 LEU A CA 1
ATOM 754 C C . LEU A 1 97 ? 13.411 -3.505 -10.061 1.00 89.44 97 LEU A C 1
ATOM 756 O O . LEU A 1 97 ? 13.932 -3.806 -11.136 1.00 89.44 97 LEU A O 1
ATOM 760 N N . PRO A 1 98 ? 14.132 -3.547 -8.924 1.00 91.19 98 PRO A N 1
ATOM 761 C CA . PRO A 1 98 ? 15.546 -3.913 -8.938 1.00 91.19 98 PRO A CA 1
ATOM 762 C C . PRO A 1 98 ? 15.807 -5.308 -9.513 1.00 91.19 98 PRO A C 1
ATOM 764 O O . PRO A 1 98 ? 16.744 -5.474 -10.289 1.00 91.19 98 PRO A O 1
ATOM 767 N N . LEU A 1 99 ? 14.961 -6.294 -9.192 1.00 93.00 99 LEU A N 1
ATOM 768 C CA . LEU A 1 99 ? 15.109 -7.661 -9.701 1.00 93.00 99 LEU A CA 1
ATOM 769 C C . LEU A 1 99 ? 14.739 -7.806 -11.183 1.00 93.00 99 LEU A C 1
ATOM 771 O O . LEU A 1 99 ? 15.235 -8.716 -11.842 1.00 93.00 99 LEU A O 1
ATOM 775 N N . THR A 1 100 ? 13.870 -6.943 -11.709 1.00 89.69 100 THR A N 1
ATOM 776 C CA . THR A 1 100 ? 13.341 -7.069 -13.079 1.00 89.69 100 THR A CA 1
ATOM 777 C C . THR A 1 100 ? 14.013 -6.135 -14.079 1.00 89.69 100 THR A C 1
ATOM 779 O O . THR A 1 100 ? 14.213 -6.519 -15.227 1.00 89.69 100 THR A O 1
ATOM 782 N N . VAL A 1 101 ? 14.372 -4.918 -13.664 1.00 85.81 101 VAL A N 1
ATOM 783 C CA . VAL A 1 101 ? 14.931 -3.869 -14.536 1.00 85.81 101 VAL A CA 1
ATOM 784 C C . VAL A 1 101 ? 16.243 -3.265 -14.015 1.00 85.81 101 VAL A C 1
ATOM 786 O O . VAL A 1 101 ? 16.777 -2.339 -14.625 1.00 85.81 101 VAL A O 1
ATOM 789 N N . GLY A 1 102 ? 16.786 -3.771 -12.902 1.00 88.50 102 GLY A N 1
ATOM 790 C CA . GLY A 1 102 ? 18.119 -3.407 -12.404 1.00 88.50 102 GLY A CA 1
ATOM 791 C C . GLY A 1 102 ? 18.220 -2.044 -11.713 1.00 88.50 102 GLY A C 1
ATOM 792 O O . GLY A 1 102 ? 19.322 -1.590 -11.417 1.00 88.50 102 GLY A O 1
ATOM 793 N N . ASN A 1 103 ? 17.099 -1.366 -11.457 1.00 85.81 103 ASN A N 1
ATOM 794 C CA . ASN A 1 103 ? 17.050 -0.101 -10.722 1.00 85.81 103 ASN A CA 1
ATOM 795 C C . ASN A 1 103 ? 15.718 0.036 -9.968 1.00 85.81 103 ASN A C 1
ATOM 797 O O . ASN A 1 103 ? 14.783 -0.719 -10.216 1.00 85.81 103 ASN A O 1
ATOM 801 N N . THR A 1 104 ? 15.622 0.994 -9.048 1.00 84.88 104 THR A N 1
ATOM 802 C CA . THR A 1 104 ? 14.438 1.162 -8.189 1.00 84.88 104 THR A CA 1
ATOM 803 C C . THR A 1 104 ? 13.273 1.880 -8.865 1.00 84.88 104 THR A C 1
ATOM 805 O O . THR A 1 104 ? 12.232 2.050 -8.242 1.00 84.88 104 THR A O 1
ATOM 808 N N . GLY A 1 105 ? 13.424 2.386 -10.092 1.00 77.19 105 GLY A N 1
ATOM 809 C CA . GLY A 1 105 ? 12.421 3.250 -10.723 1.00 77.19 105 GLY A CA 1
ATOM 810 C C . GLY A 1 105 ? 12.203 4.588 -10.007 1.00 77.19 105 GLY A C 1
ATOM 811 O O . GLY A 1 105 ? 11.297 5.334 -10.373 1.00 77.19 105 GLY A O 1
ATOM 812 N N . TRP A 1 106 ? 12.990 4.883 -8.965 1.00 73.00 106 TRP A N 1
ATOM 813 C CA . TRP A 1 106 ? 12.863 6.089 -8.157 1.00 73.00 106 TRP A CA 1
ATOM 814 C C . TRP A 1 106 ? 13.547 7.240 -8.884 1.00 73.00 106 TRP A C 1
ATOM 816 O O . TRP A 1 106 ? 14.710 7.569 -8.648 1.00 73.00 106 TRP A O 1
ATOM 826 N N . HIS A 1 107 ? 12.833 7.805 -9.844 1.00 63.66 107 HIS A N 1
ATOM 827 C CA . HIS A 1 107 ? 13.283 8.945 -10.621 1.00 63.66 107 HIS A CA 1
ATOM 828 C C . HIS A 1 107 ? 12.286 10.063 -10.340 1.00 63.66 107 HIS A C 1
ATOM 830 O O . HIS A 1 107 ? 11.168 10.048 -10.852 1.00 63.66 107 HIS A O 1
ATOM 836 N N . TRP A 1 108 ? 12.661 10.988 -9.457 1.00 50.34 108 TRP A N 1
ATOM 837 C CA . TRP A 1 108 ? 11.942 12.255 -9.374 1.00 50.34 108 TRP A CA 1
ATOM 838 C C . TRP A 1 108 ? 12.151 13.001 -10.703 1.00 50.34 108 TRP A C 1
ATOM 840 O O . TRP A 1 108 ? 13.276 12.960 -11.212 1.00 50.34 108 TRP A O 1
ATOM 850 N N . PRO A 1 109 ? 11.102 13.603 -11.296 1.00 50.09 109 PRO A N 1
ATOM 851 C CA . PRO A 1 109 ? 11.266 14.483 -12.449 1.00 50.09 109 PRO A CA 1
ATOM 852 C C . PRO A 1 109 ? 12.211 15.653 -12.153 1.00 50.09 109 PRO A C 1
ATOM 854 O O . PRO A 1 109 ? 12.260 16.101 -10.982 1.00 50.09 109 PRO A O 1
#

Foldseek 3Di:
DDDPLQVLLQVLLVVLQVVLLVVVLVVVCCVQPVVVDDLVRCLVPDDPCVVDQQLVVLVVLVVCLVVCVVPSNVSSNSNNNSNSSVNNSCCQQPPVCCVPPVHRSPDDD

Sequence (109 aa):
MAKPRDELRRQMTLYATIGTTVVVEAITIALRFGAGADAVSFNKSAPLLLQIHHMFWSIPILVALPLTWRRSQLSGLLLGVALGFVFSDLLHHFLVLPLTVGNTGWHWP

pLDDT: mean 88.06, std 12.3, range [50.09, 98.69]

Radius of gyration: 16.14 Å; chains: 1; bounding box: 35×25×50 Å

Secondary structure (DSSP, 8-state):
---HHHHHHHHHHHHHHHHHHHHHHHHHHHHHHHS---HHHHHHHS-HHHHS-GGGGHHHHHHHHHHHTT-HHHHHHHHHHHHHHHHHHHHIIIIIHHHHHSS------